Protein AF-A0A378AXI3-F1 (afdb_monomer_lite)

Secondary structure (DSSP, 8-state):
----PPPPSS--HHHHHHHHHH--GGGT-PPPP----HHHHHHH-

Structure (mmCIF, N/CA/C/O backbone):
data_AF-A0A378AXI3-F1
#
_entry.id   AF-A0A378AXI3-F1
#
loop_
_atom_site.group_PDB
_atom_site.id
_atom_site.type_symbol
_atom_site.label_atom_id
_atom_site.label_alt_id
_atom_site.label_comp_id
_atom_site.label_asym_id
_atom_site.label_entity_id
_atom_site.label_seq_id
_atom_site.pdbx_PDB_ins_code
_atom_site.Cartn_x
_atom_site.Cartn_y
_atom_site.Cartn_z
_atom_site.occupancy
_atom_site.B_iso_or_equiv
_atom_site.auth_seq_id
_atom_site.auth_comp_id
_atom_site.auth_asym_id
_atom_site.auth_atom_id
_atom_site.pdbx_PDB_model_num
ATOM 1 N N . MET A 1 1 ? 12.894 -15.028 7.265 1.00 63.53 1 MET A N 1
ATOM 2 C CA . MET A 1 1 ? 12.295 -13.854 6.594 1.00 63.53 1 MET A CA 1
ATOM 3 C C . MET A 1 1 ? 12.585 -13.973 5.112 1.00 63.53 1 MET A C 1
ATOM 5 O O . MET A 1 1 ? 13.590 -14.588 4.784 1.00 63.53 1 MET A O 1
ATOM 9 N N . ALA A 1 2 ? 11.709 -13.496 4.225 1.00 62.84 2 ALA A N 1
ATOM 10 C CA . ALA A 1 2 ? 12.047 -13.470 2.802 1.00 62.84 2 ALA A CA 1
ATOM 11 C C . ALA A 1 2 ? 13.226 -12.507 2.613 1.00 62.84 2 ALA A C 1
ATOM 13 O O . ALA A 1 2 ? 13.142 -11.369 3.071 1.00 62.84 2 ALA A O 1
ATOM 14 N N . ASP A 1 3 ? 14.314 -12.962 1.994 1.00 64.12 3 ASP A N 1
ATOM 15 C CA . ASP A 1 3 ? 15.451 -12.098 1.689 1.00 64.12 3 ASP A CA 1
ATOM 16 C C . ASP A 1 3 ? 14.980 -10.912 0.837 1.00 64.12 3 ASP A C 1
ATOM 18 O O . ASP A 1 3 ? 14.424 -11.078 -0.255 1.00 64.12 3 ASP A O 1
ATOM 22 N N . SER A 1 4 ? 15.166 -9.701 1.362 1.00 67.62 4 SER A N 1
ATOM 23 C CA . SER A 1 4 ? 14.836 -8.464 0.661 1.00 67.62 4 SER A CA 1
ATOM 24 C C . SER A 1 4 ? 15.867 -8.242 -0.439 1.00 67.62 4 SER A C 1
ATOM 26 O O . SER A 1 4 ? 16.964 -7.748 -0.181 1.00 67.62 4 SER A O 1
ATOM 28 N N . GLN A 1 5 ? 15.529 -8.615 -1.673 1.00 74.88 5 GLN A N 1
ATOM 29 C CA . GLN A 1 5 ? 16.338 -8.244 -2.830 1.00 74.88 5 GLN A CA 1
ATOM 30 C C . GLN A 1 5 ? 16.416 -6.707 -2.911 1.00 74.88 5 GLN A C 1
ATOM 32 O O . GLN A 1 5 ? 15.369 -6.055 -2.848 1.00 74.88 5 GLN A O 1
ATOM 37 N N . PRO A 1 6 ? 17.620 -6.117 -3.033 1.00 82.06 6 PRO A N 1
ATOM 38 C CA . PRO A 1 6 ? 17.754 -4.673 -3.153 1.00 82.06 6 PRO A CA 1
ATOM 39 C C . PRO A 1 6 ? 17.070 -4.190 -4.435 1.00 82.06 6 PRO A C 1
ATOM 41 O O . PRO A 1 6 ? 17.235 -4.796 -5.495 1.00 82.06 6 PRO A O 1
ATOM 44 N N . LEU A 1 7 ? 16.299 -3.106 -4.315 1.00 88.69 7 LEU A N 1
ATOM 45 C CA . LEU A 1 7 ? 15.676 -2.439 -5.456 1.00 88.69 7 LEU A CA 1
ATOM 46 C C . LEU A 1 7 ? 16.752 -1.848 -6.372 1.00 88.69 7 LEU A C 1
ATOM 48 O O . LEU A 1 7 ? 17.784 -1.355 -5.906 1.00 88.69 7 LEU A O 1
ATOM 52 N N . SER A 1 8 ? 16.488 -1.867 -7.673 1.00 90.38 8 SER A N 1
ATOM 53 C CA . SER A 1 8 ? 17.263 -1.121 -8.657 1.00 90.38 8 SER A CA 1
ATOM 54 C C . SER A 1 8 ? 17.162 0.395 -8.406 1.00 90.38 8 SER A C 1
ATOM 56 O O . SER A 1 8 ? 16.277 0.872 -7.695 1.00 90.38 8 SER A O 1
ATOM 58 N N . GLY A 1 9 ? 18.082 1.184 -8.975 1.00 92.50 9 GLY A N 1
ATOM 59 C CA . GLY A 1 9 ? 18.119 2.641 -8.758 1.00 92.50 9 GLY A CA 1
ATOM 60 C C . GLY A 1 9 ? 16.887 3.394 -9.287 1.00 92.50 9 GLY A C 1
ATOM 61 O O . GLY A 1 9 ? 16.588 4.486 -8.811 1.00 92.50 9 GLY A O 1
ATOM 62 N N . ALA A 1 10 ? 16.169 2.798 -10.241 1.00 93.81 10 ALA A N 1
ATOM 63 C CA . ALA A 1 10 ? 14.898 3.278 -10.772 1.00 93.81 10 ALA A CA 1
ATOM 64 C C . ALA A 1 10 ? 13.984 2.063 -11.021 1.00 93.81 10 ALA A C 1
ATOM 66 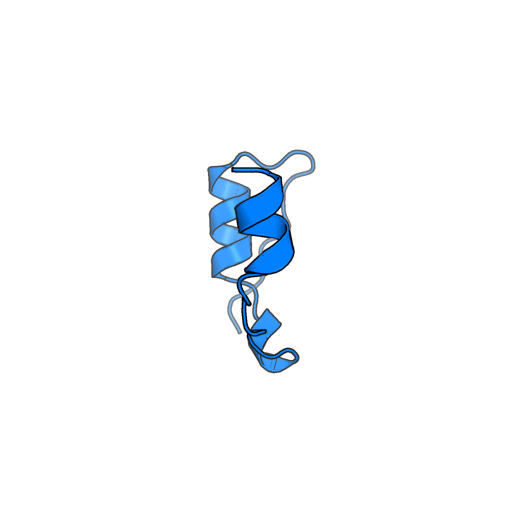O O . ALA A 1 10 ? 13.974 1.529 -12.132 1.00 93.81 10 ALA A O 1
ATOM 67 N N . PRO A 1 11 ? 13.268 1.581 -9.990 1.00 93.50 11 PRO A N 1
ATOM 68 C CA . PRO A 1 11 ? 12.502 0.354 -10.095 1.00 93.50 11 PRO A CA 1
ATOM 69 C C . PRO A 1 11 ? 11.264 0.549 -10.962 1.00 93.50 11 PRO A C 1
ATOM 71 O O . PRO A 1 11 ? 10.498 1.500 -10.794 1.00 93.50 11 PRO A O 1
ATOM 74 N N . GLU A 1 12 ? 11.034 -0.408 -11.852 1.00 95.25 12 GLU A N 1
ATOM 75 C CA . GLU A 1 12 ? 9.788 -0.499 -12.607 1.00 95.25 12 GLU A CA 1
ATOM 76 C C . GLU A 1 12 ? 8.606 -0.775 -11.663 1.00 95.25 12 GLU A C 1
ATOM 78 O O . GLU A 1 12 ? 8.759 -1.367 -10.588 1.00 95.25 12 GLU A O 1
ATOM 83 N N . GLY A 1 13 ? 7.385 -0.421 -12.076 1.00 96.31 13 GLY A N 1
ATOM 84 C CA . GLY A 1 13 ? 6.200 -0.559 -11.214 1.00 96.31 13 GLY A CA 1
ATOM 85 C C . GLY A 1 13 ? 5.986 -1.984 -10.676 1.00 96.31 13 GLY A C 1
ATOM 86 O O . GLY A 1 13 ? 5.604 -2.173 -9.521 1.00 96.31 13 GLY A O 1
ATOM 87 N N . ALA A 1 14 ? 6.298 -3.004 -11.483 1.00 95.56 14 ALA A N 1
ATOM 88 C CA . ALA A 1 14 ? 6.205 -4.406 -11.075 1.00 95.56 14 ALA A CA 1
ATOM 89 C C . ALA A 1 14 ? 7.276 -4.811 -10.046 1.00 95.56 14 ALA A C 1
ATOM 91 O O . ALA A 1 14 ? 7.007 -5.644 -9.178 1.00 95.56 14 ALA A O 1
ATOM 92 N N . GLU A 1 15 ? 8.480 -4.243 -10.139 1.00 94.56 15 GLU A N 1
ATOM 93 C CA . GLU A 1 15 ? 9.558 -4.464 -9.172 1.00 94.56 15 GLU A CA 1
ATOM 94 C C . GLU A 1 15 ? 9.162 -3.880 -7.814 1.00 94.56 15 GLU A C 1
ATOM 96 O O . GLU A 1 15 ? 9.180 -4.583 -6.800 1.00 94.56 15 GLU A O 1
ATOM 101 N N . TYR A 1 16 ? 8.690 -2.631 -7.819 1.00 95.12 16 TYR A N 1
ATOM 102 C CA . TYR A 1 16 ? 8.258 -1.946 -6.608 1.00 95.12 16 TYR A CA 1
ATOM 103 C C . TYR A 1 16 ? 7.070 -2.651 -5.939 1.00 95.12 16 TYR A C 1
ATOM 105 O O . TYR A 1 16 ? 7.091 -2.892 -4.732 1.00 95.12 16 TYR A O 1
ATOM 113 N N . LEU A 1 17 ? 6.063 -3.074 -6.713 1.00 95.44 17 LEU A N 1
ATOM 114 C CA . LEU A 1 17 ? 4.909 -3.807 -6.182 1.00 95.44 17 LEU A CA 1
ATOM 115 C C . LEU A 1 17 ? 5.323 -5.109 -5.479 1.00 95.44 17 LEU A C 1
ATOM 117 O O . LEU A 1 17 ? 4.829 -5.412 -4.392 1.00 95.44 17 LEU A O 1
ATOM 121 N N . ARG A 1 18 ? 6.250 -5.876 -6.070 1.00 93.50 18 ARG A N 1
ATOM 122 C CA . ARG A 1 18 ? 6.772 -7.104 -5.447 1.00 93.50 18 ARG A CA 1
ATOM 123 C C . ARG A 1 18 ? 7.490 -6.802 -4.134 1.00 93.50 18 ARG A C 1
ATOM 125 O O . ARG A 1 18 ? 7.306 -7.553 -3.179 1.00 93.50 18 ARG A O 1
ATOM 132 N N . ALA A 1 19 ? 8.275 -5.726 -4.078 1.00 93.44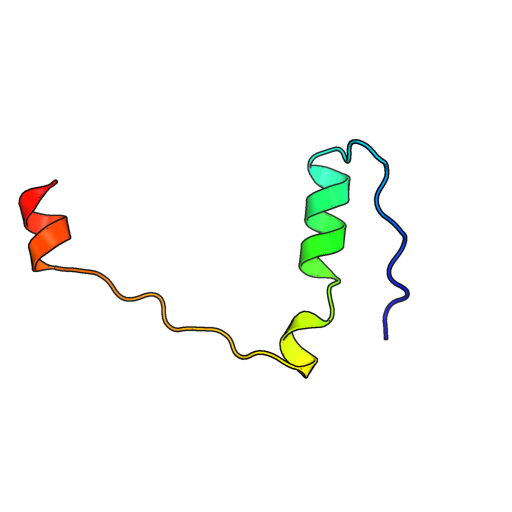 19 ALA A N 1
ATOM 133 C CA . ALA A 1 19 ? 8.969 -5.316 -2.862 1.00 93.44 19 ALA A CA 1
ATOM 134 C C . ALA A 1 19 ? 7.989 -4.903 -1.753 1.00 93.44 19 ALA A C 1
ATOM 136 O O . ALA A 1 19 ? 8.099 -5.401 -0.635 1.00 93.44 19 ALA A O 1
ATOM 137 N N . VAL A 1 20 ? 6.978 -4.083 -2.071 1.00 93.38 20 VAL A N 1
ATOM 138 C CA . VAL A 1 20 ? 5.941 -3.655 -1.113 1.00 93.38 20 VAL A CA 1
ATOM 139 C C . VAL A 1 20 ? 5.207 -4.850 -0.506 1.00 93.38 20 VAL A C 1
ATOM 141 O O . VAL A 1 20 ? 5.012 -4.901 0.705 1.00 93.38 20 VAL A O 1
ATOM 144 N N . LEU A 1 21 ? 4.832 -5.837 -1.323 1.00 93.12 21 LEU A N 1
ATOM 145 C CA . LEU A 1 21 ? 4.084 -7.009 -0.855 1.00 93.12 21 LEU A CA 1
ATOM 146 C C . LEU A 1 21 ? 4.931 -8.002 -0.045 1.00 93.12 21 LEU A C 1
ATOM 148 O O . LEU A 1 21 ? 4.371 -8.795 0.709 1.00 93.12 21 LEU A O 1
ATOM 152 N N . ARG A 1 22 ? 6.260 -7.987 -0.204 1.00 92.44 22 ARG A N 1
ATOM 153 C CA . ARG A 1 22 ? 7.188 -8.871 0.521 1.00 92.44 22 ARG A CA 1
ATOM 154 C C . ARG A 1 22 ? 7.798 -8.231 1.766 1.00 92.44 22 ARG A C 1
ATOM 156 O O . ARG A 1 22 ? 8.395 -8.947 2.565 1.00 92.44 22 ARG A O 1
ATOM 163 N N . ALA A 1 23 ? 7.676 -6.915 1.929 1.00 91.75 23 ALA A N 1
ATOM 164 C CA . ALA A 1 23 ? 8.309 -6.194 3.022 1.00 91.75 23 ALA A CA 1
ATOM 165 C C . ALA A 1 23 ? 7.757 -6.647 4.393 1.00 91.75 23 ALA A C 1
ATOM 167 O O . ALA A 1 23 ? 6.540 -6.624 4.601 1.00 91.75 23 ALA A O 1
ATOM 168 N N . PRO A 1 24 ? 8.618 -6.990 5.368 1.00 92.44 24 PRO A N 1
ATOM 169 C CA . PRO A 1 24 ? 8.205 -7.484 6.685 1.00 92.44 24 PRO A CA 1
ATOM 170 C C . PRO A 1 24 ? 7.776 -6.355 7.641 1.00 92.44 24 PRO A C 1
ATOM 172 O O . PRO A 1 24 ? 8.001 -6.414 8.844 1.00 92.44 24 PRO A O 1
ATOM 175 N N . VAL A 1 25 ? 7.146 -5.293 7.129 1.00 92.56 25 VAL A N 1
ATOM 176 C CA . VAL A 1 25 ? 6.813 -4.100 7.930 1.00 92.56 25 VAL A CA 1
ATOM 177 C C . VAL A 1 25 ? 5.922 -4.435 9.129 1.00 92.56 25 VAL A C 1
ATOM 179 O O . VAL A 1 25 ? 6.084 -3.872 10.209 1.00 92.56 25 VAL A O 1
ATOM 182 N N . TYR A 1 26 ? 5.023 -5.408 8.981 1.00 94.00 26 TYR A N 1
ATOM 183 C CA . TYR A 1 26 ? 4.058 -5.768 10.021 1.00 94.00 26 TYR A CA 1
ATOM 184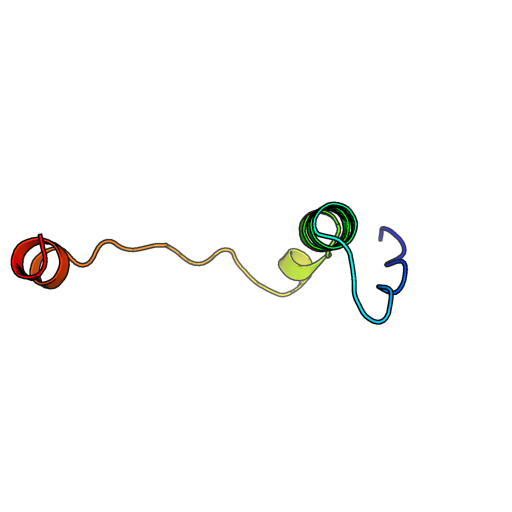 C C . TYR A 1 26 ? 4.640 -6.557 11.197 1.00 94.00 26 TYR A C 1
ATOM 186 O O . TYR A 1 26 ? 3.915 -6.866 12.137 1.00 94.00 26 TYR A O 1
ATOM 194 N N . GLU A 1 27 ? 5.937 -6.854 11.175 1.00 94.25 27 GLU A N 1
ATOM 195 C CA . GLU A 1 27 ? 6.639 -7.364 12.353 1.00 94.25 27 GLU A CA 1
ATOM 196 C C . GLU A 1 27 ? 6.861 -6.267 13.406 1.00 94.25 27 GLU A C 1
ATOM 198 O O . GLU A 1 27 ? 6.947 -6.566 14.594 1.00 94.25 27 GLU A O 1
ATOM 203 N N . ALA A 1 28 ? 6.914 -4.997 12.986 1.00 95.00 28 ALA A N 1
ATOM 204 C CA . ALA A 1 28 ? 7.170 -3.855 13.865 1.00 95.00 28 ALA A CA 1
ATOM 205 C C . ALA A 1 28 ? 6.034 -2.816 13.890 1.00 95.00 28 ALA A C 1
ATOM 207 O O . ALA A 1 28 ? 5.916 -2.071 14.862 1.00 95.00 28 ALA A O 1
ATOM 208 N N . VAL A 1 29 ? 5.196 -2.740 12.848 1.00 95.94 29 VAL A N 1
ATOM 209 C CA . VAL A 1 29 ? 4.090 -1.768 12.761 1.00 95.94 29 VAL A CA 1
ATOM 210 C C . VAL A 1 29 ? 2.721 -2.425 12.608 1.00 95.94 29 VAL A C 1
ATOM 212 O O . VAL A 1 29 ? 2.581 -3.538 12.114 1.00 95.94 29 VAL A O 1
ATOM 215 N N . GLN A 1 30 ? 1.677 -1.703 13.013 1.00 95.69 30 GLN A N 1
ATOM 216 C CA . GLN A 1 30 ? 0.287 -2.144 12.895 1.00 95.69 30 GLN A CA 1
ATOM 217 C C . GLN A 1 30 ? -0.388 -1.521 11.671 1.00 95.69 30 GLN A C 1
ATOM 219 O O . GLN A 1 30 ? -0.044 -0.417 11.244 1.00 95.69 30 GLN A O 1
ATOM 224 N N . LYS A 1 31 ? -1.399 -2.207 11.126 1.00 96.44 31 LYS A N 1
ATOM 225 C CA . LYS A 1 31 ? -2.306 -1.597 10.146 1.00 96.44 31 LYS A CA 1
ATOM 226 C C . LYS A 1 31 ? -3.101 -0.493 10.831 1.00 96.44 31 LYS A C 1
ATOM 228 O O . LYS A 1 31 ? -3.756 -0.738 11.842 1.00 96.44 31 LYS A O 1
ATOM 233 N N . THR A 1 32 ? -3.061 0.707 10.271 1.00 97.19 32 THR A N 1
ATOM 234 C CA . THR A 1 32 ? -3.792 1.852 10.808 1.00 97.19 32 THR A CA 1
A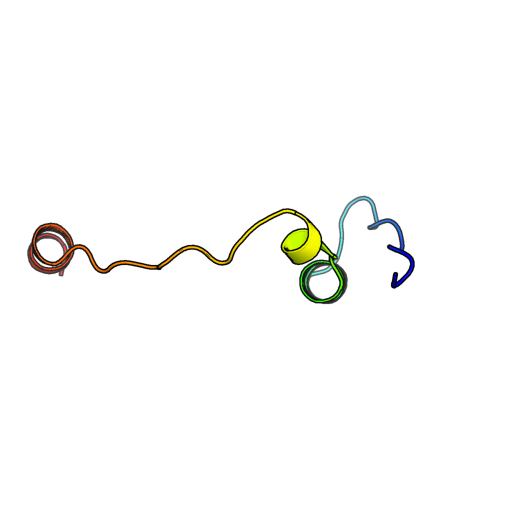TOM 235 C C . THR A 1 32 ? -5.213 1.908 10.237 1.00 97.19 32 THR A C 1
ATOM 237 O O . THR A 1 32 ? -5.425 1.550 9.074 1.00 97.19 32 THR A O 1
ATOM 240 N N . PRO A 1 33 ? -6.214 2.344 11.023 1.00 97.62 33 PRO A N 1
ATOM 241 C CA . PRO A 1 33 ? -7.560 2.558 10.506 1.00 97.62 33 PRO A CA 1
ATOM 242 C C . PRO A 1 33 ? -7.581 3.684 9.470 1.00 97.62 33 PRO A C 1
ATOM 244 O O . PRO A 1 33 ? -7.105 4.787 9.736 1.00 97.62 33 PRO A O 1
ATOM 247 N N . LEU A 1 34 ? -8.202 3.432 8.318 1.00 97.69 34 LEU A N 1
ATOM 248 C CA . LEU A 1 34 ? -8.568 4.490 7.381 1.00 97.69 34 LEU A CA 1
ATOM 249 C C . LEU A 1 34 ? -9.961 5.008 7.748 1.00 97.69 34 LEU A C 1
ATOM 251 O O . LEU A 1 34 ? -10.943 4.274 7.656 1.00 97.69 34 LEU A O 1
ATOM 255 N N . GLN A 1 35 ? -10.042 6.264 8.183 1.00 96.94 35 GLN A N 1
ATOM 256 C CA . GLN A 1 35 ? -11.290 6.879 8.632 1.00 96.94 35 GLN A CA 1
ATOM 257 C C . GLN A 1 35 ? -11.796 7.898 7.613 1.00 96.94 35 GLN A C 1
ATOM 259 O O . GLN A 1 35 ? -11.045 8.740 7.121 1.00 96.94 35 GLN A O 1
ATOM 264 N N . LYS A 1 36 ? -13.096 7.839 7.315 1.00 96.56 36 LYS A N 1
ATOM 265 C CA . LYS A 1 36 ? -13.770 8.837 6.484 1.00 96.56 36 LYS A CA 1
ATOM 266 C C . LYS A 1 36 ? -13.984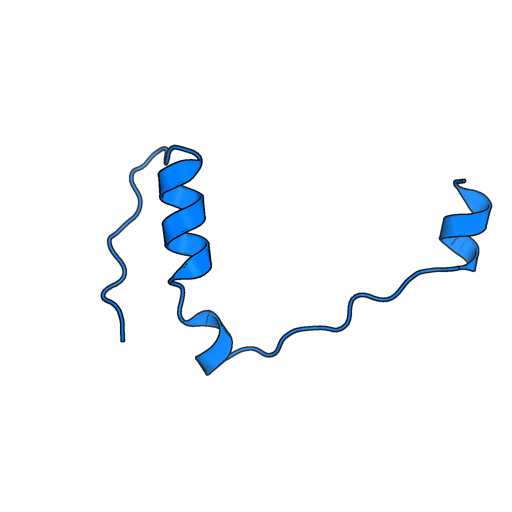 10.123 7.284 1.00 96.56 36 LYS A C 1
ATOM 268 O O . LYS A 1 36 ? -14.390 10.081 8.441 1.00 96.56 36 LYS A O 1
ATOM 273 N N . MET A 1 37 ? -13.764 11.272 6.649 1.00 97.81 37 MET A N 1
ATOM 274 C CA . MET A 1 37 ? -13.990 12.582 7.260 1.00 97.81 37 MET A CA 1
ATOM 275 C C . MET A 1 37 ? -15.306 13.185 6.773 1.00 97.81 37 MET A C 1
ATOM 277 O O . MET A 1 37 ? -15.290 14.051 5.907 1.00 97.81 37 MET A O 1
ATOM 281 N N . ASP A 1 38 ? -16.444 12.767 7.333 1.00 97.88 38 ASP A N 1
ATOM 282 C CA . ASP A 1 38 ? -17.768 13.111 6.785 1.00 97.88 38 ASP A CA 1
ATOM 283 C C . ASP A 1 38 ? -17.979 14.612 6.546 1.00 97.88 38 ASP A C 1
ATOM 285 O O . ASP A 1 38 ? -18.408 14.998 5.465 1.00 97.88 38 ASP A O 1
ATOM 289 N N . LYS A 1 39 ? -17.593 15.485 7.487 1.00 97.69 39 LYS A N 1
ATOM 290 C CA . LYS A 1 39 ? -17.719 16.946 7.303 1.00 97.69 39 LYS A CA 1
ATOM 291 C C . LYS A 1 39 ? -16.900 17.474 6.122 1.00 97.69 39 LYS A C 1
ATOM 293 O O . LYS A 1 39 ? -17.353 18.371 5.419 1.00 97.69 39 LYS A O 1
ATOM 298 N N . LEU A 1 40 ? -15.686 16.956 5.928 1.00 97.56 40 LEU A N 1
ATOM 299 C CA . LEU A 1 40 ? -14.816 17.379 4.829 1.00 97.56 40 LEU A CA 1
ATOM 300 C C . LEU A 1 40 ? -15.254 16.761 3.507 1.00 97.56 40 LEU A C 1
ATOM 302 O O . LEU A 1 40 ? -15.335 17.475 2.514 1.00 97.56 40 LEU A O 1
ATOM 306 N N . SER A 1 41 ? -15.570 15.466 3.508 1.00 97.38 41 SER A N 1
ATOM 307 C CA . SER A 1 41 ? -16.077 14.750 2.342 1.00 97.38 41 SER A CA 1
ATOM 308 C C . SER A 1 41 ? -17.348 15.403 1.808 1.00 97.38 41 SER A C 1
ATOM 310 O O . SER A 1 41 ? -17.434 15.636 0.612 1.00 97.38 41 SER A O 1
ATOM 312 N N . SER A 1 42 ? -18.287 15.780 2.683 1.00 97.38 42 SER A N 1
ATOM 313 C CA . SER A 1 42 ? -19.510 16.481 2.278 1.00 97.38 42 SER A CA 1
ATOM 314 C C . SER A 1 42 ? -19.270 17.912 1.794 1.00 97.38 42 SER A C 1
ATOM 316 O O . SER A 1 42 ? -20.098 18.441 1.067 1.00 97.38 42 SER A O 1
ATOM 318 N N . ARG A 1 43 ? -18.178 18.571 2.206 1.00 97.50 43 ARG A N 1
ATOM 319 C CA . ARG A 1 43 ? -17.852 19.938 1.762 1.0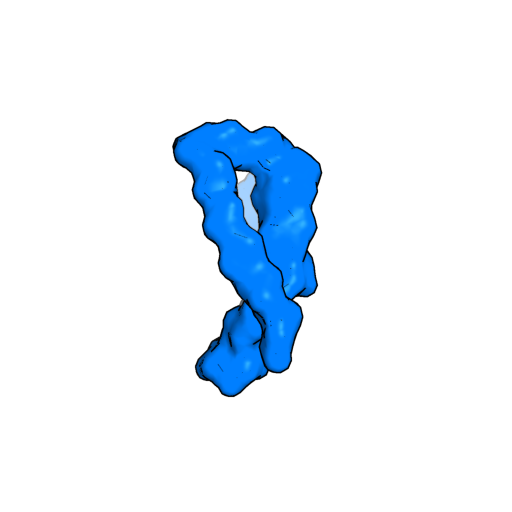0 97.50 43 ARG A CA 1
ATOM 320 C C . ARG A 1 43 ? -17.170 19.968 0.392 1.00 97.50 43 ARG A C 1
ATOM 322 O O . ARG A 1 43 ? -17.285 20.968 -0.305 1.00 97.50 43 ARG A O 1
ATOM 329 N N . ALA A 1 44 ? -16.389 18.939 0.072 1.00 94.44 44 ALA A N 1
ATOM 330 C CA . ALA A 1 44 ? -15.592 18.863 -1.153 1.00 94.44 44 ALA A CA 1
ATOM 331 C C . ALA A 1 44 ? -16.252 18.044 -2.276 1.00 94.44 44 ALA A C 1
ATOM 333 O O . ALA A 1 44 ? -15.715 18.031 -3.382 1.00 94.44 44 ALA A O 1
ATOM 334 N N . GLY A 1 45 ? -17.337 17.324 -1.963 1.00 72.62 45 GLY A N 1
ATOM 335 C CA . GLY A 1 45 ? -18.121 16.518 -2.902 1.00 72.62 45 GLY A CA 1
ATOM 336 C C . GLY A 1 45 ? -19.083 17.337 -3.745 1.00 72.62 45 GLY A C 1
ATOM 337 O O . GLY A 1 45 ? -19.609 18.345 -3.224 1.00 72.62 45 GLY A O 1
#

Foldseek 3Di:
DPPQDDADPDHDPVSVVVNVVPDPPVVPDDDDDDDDDVVVVVVVD

Sequence (45 aa):
MADSQPLSGAPEGAEYLRAVLRAPVYEAVQKTPLQKMDKLSSRAG

Radius of gyration: 16.82 Å; chains: 1; bounding box: 38×34×26 Å

pLDDT: mean 91.03, std 9.76, range [62.84, 97.88]

Organism: Klebsiella pneumoniae (NCBI:txid573)